Protein AF-A0A919ZJL4-F1 (afdb_monomer_lite)

Sequence (99 aa):
MDKALQKKIAEILTKAGMVKTFELPIEGFDQVLIAVKLLDPEEKTLIEERYLKHGDYVKNYEVCDLMGISNPKYQAIRYRAFRKIAYQIGLYKPEGERR

Foldseek 3Di:
DDPVLLVVLLVLLQVLQLCVVPVDDDVCSVLLVVLLVVDDPVLSLLSCVQHHPDNDHDDLVNSCVVSVHDSVVSVVSPVVSSQSSCVSSVNDDPPPPPD

Radius of gyration: 13.41 Å; chains: 1; bounding box: 27×39×27 Å

Secondary structure (DSSP, 8-state):
--HHHHHHHHHHHHHHHHHHHS----TTHHHHHHHHHTS-HHHHHHHIIIIISSSS---HHHHHHHHT--HHHHHHHHHHHHHHHHHHTTS---TT---

pLDDT: mean 77.98, std 14.47, range [39.78, 93.75]

Structure (mmCIF, N/CA/C/O backbone):
data_AF-A0A919ZJL4-F1
#
_entry.id   AF-A0A919ZJL4-F1
#
loop_
_atom_site.group_PDB
_atom_site.id
_atom_site.type_symbol
_atom_site.label_atom_id
_atom_site.label_alt_id
_atom_site.label_comp_id
_atom_site.label_asym_id
_atom_site.label_entity_id
_atom_site.label_seq_id
_atom_site.pdbx_PDB_ins_code
_atom_site.Cartn_x
_atom_site.Cartn_y
_atom_site.Cartn_z
_atom_site.occupancy
_atom_site.B_iso_or_equiv
_atom_site.auth_seq_id
_atom_site.auth_comp_id
_atom_site.auth_asym_id
_atom_site.auth_atom_id
_atom_site.pdbx_PDB_model_num
ATOM 1 N N . MET A 1 1 ? 4.356 11.938 7.344 1.00 65.38 1 MET A N 1
ATOM 2 C CA . MET A 1 1 ? 3.475 10.955 8.015 1.00 65.38 1 MET A CA 1
ATOM 3 C C . MET A 1 1 ? 4.349 10.157 8.955 1.00 65.38 1 MET A C 1
ATOM 5 O O . MET A 1 1 ? 5.404 9.716 8.508 1.00 65.38 1 MET A O 1
ATOM 9 N N . ASP A 1 2 ? 3.942 10.016 10.215 1.00 78.56 2 ASP A N 1
ATOM 10 C CA . ASP A 1 2 ? 4.730 9.336 11.249 1.00 78.56 2 ASP A CA 1
ATOM 11 C C . ASP A 1 2 ? 5.011 7.864 10.882 1.00 78.56 2 ASP A C 1
ATOM 13 O O . ASP A 1 2 ? 4.143 7.184 10.326 1.00 78.56 2 ASP A O 1
ATOM 17 N N . LYS A 1 3 ? 6.218 7.366 11.190 1.00 78.44 3 LYS A N 1
ATOM 18 C CA . LYS A 1 3 ? 6.619 5.963 10.986 1.00 78.44 3 LYS A CA 1
ATOM 19 C C . LYS A 1 3 ? 5.683 4.984 11.704 1.00 78.44 3 LYS A C 1
ATOM 21 O O . LYS A 1 3 ? 5.394 3.926 11.146 1.00 78.44 3 LYS A O 1
ATOM 26 N N . ALA A 1 4 ? 5.176 5.332 12.887 1.00 78.88 4 ALA A N 1
ATOM 27 C CA . ALA A 1 4 ? 4.236 4.504 13.641 1.00 78.88 4 ALA A CA 1
ATOM 28 C C . ALA A 1 4 ? 2.917 4.300 12.877 1.00 78.88 4 ALA A C 1
ATOM 30 O O . ALA A 1 4 ? 2.409 3.182 12.793 1.00 78.88 4 ALA A O 1
ATOM 31 N N . LEU A 1 5 ? 2.406 5.357 12.235 1.00 77.31 5 LEU A N 1
ATOM 32 C CA . LEU A 1 5 ? 1.187 5.281 11.431 1.00 77.31 5 LEU A CA 1
ATOM 33 C C . LEU A 1 5 ? 1.397 4.446 10.161 1.00 77.31 5 LEU A C 1
ATOM 35 O O . LEU A 1 5 ? 0.550 3.626 9.815 1.00 77.31 5 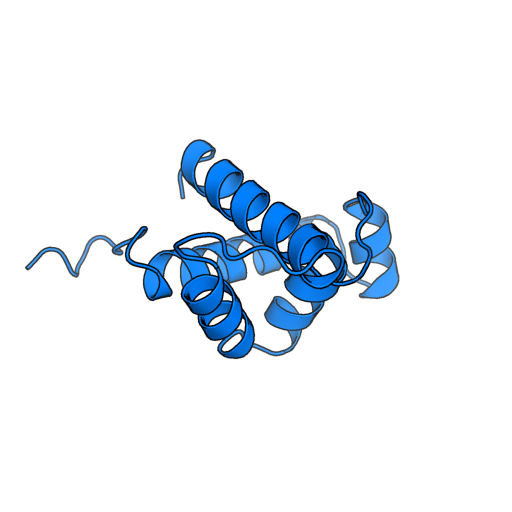LEU A O 1
ATOM 39 N N . GLN A 1 6 ? 2.553 4.592 9.501 1.00 79.75 6 GLN A N 1
ATOM 40 C CA . GLN A 1 6 ? 2.899 3.751 8.348 1.00 79.75 6 GLN A CA 1
ATOM 41 C C . GLN A 1 6 ? 2.956 2.269 8.717 1.00 79.75 6 GLN A C 1
ATOM 43 O O . GLN A 1 6 ? 2.487 1.429 7.952 1.00 79.75 6 GLN A O 1
ATOM 48 N N . LYS A 1 7 ? 3.537 1.951 9.881 1.00 82.50 7 LYS A N 1
ATOM 49 C CA . LYS A 1 7 ? 3.620 0.580 10.386 1.00 82.50 7 LYS A CA 1
ATOM 50 C C . LYS A 1 7 ? 2.225 0.014 10.648 1.00 82.50 7 LYS A C 1
ATOM 52 O O . LYS A 1 7 ? 1.926 -1.067 10.157 1.00 82.50 7 LYS A O 1
ATOM 57 N N . LYS A 1 8 ? 1.351 0.780 11.310 1.00 81.12 8 LYS A N 1
ATOM 58 C CA . LYS A 1 8 ? -0.036 0.377 11.583 1.00 81.12 8 LYS A CA 1
ATOM 59 C C . LYS A 1 8 ? -0.822 0.083 10.298 1.00 81.12 8 LYS A C 1
ATOM 61 O O . LYS A 1 8 ? -1.484 -0.942 10.214 1.00 81.12 8 LYS A O 1
ATOM 66 N N . ILE A 1 9 ? -0.712 0.935 9.277 1.00 80.81 9 ILE A N 1
ATOM 67 C CA . ILE A 1 9 ? -1.383 0.717 7.981 1.00 80.81 9 ILE A CA 1
ATOM 68 C C . ILE A 1 9 ? -0.825 -0.521 7.274 1.00 80.81 9 ILE A C 1
ATOM 70 O O . ILE A 1 9 ? -1.596 -1.331 6.769 1.00 80.81 9 ILE A O 1
ATOM 74 N N . ALA A 1 10 ? 0.499 -0.704 7.271 1.00 80.69 10 ALA A N 1
ATOM 75 C CA . ALA A 1 10 ? 1.123 -1.889 6.687 1.00 80.69 10 ALA A CA 1
ATOM 76 C C . ALA A 1 10 ? 0.685 -3.182 7.395 1.00 80.69 10 ALA A C 1
ATOM 78 O O . ALA A 1 10 ? 0.408 -4.174 6.727 1.00 80.69 10 ALA A O 1
ATOM 79 N N . GLU A 1 11 ? 0.582 -3.171 8.726 1.00 81.62 11 GLU A N 1
ATOM 80 C CA . GLU A 1 11 ? 0.078 -4.303 9.508 1.00 81.62 11 GLU A CA 1
ATOM 81 C C . GLU A 1 11 ? -1.382 -4.618 9.172 1.00 81.62 11 GLU A C 1
ATOM 83 O O . GLU A 1 11 ? -1.702 -5.782 8.949 1.00 81.62 11 GLU A O 1
ATOM 88 N N . ILE A 1 12 ? -2.252 -3.604 9.082 1.00 77.75 12 ILE A N 1
ATOM 89 C CA . ILE A 1 12 ? -3.661 -3.805 8.711 1.00 77.75 12 ILE A CA 1
ATOM 90 C C . ILE A 1 12 ? -3.769 -4.371 7.292 1.00 77.75 12 ILE A C 1
ATOM 92 O O . ILE A 1 12 ? -4.500 -5.331 7.084 1.00 77.75 12 ILE A O 1
ATOM 96 N N . LEU A 1 13 ? -3.015 -3.831 6.330 1.00 76.19 13 LEU A N 1
ATOM 97 C CA . LEU A 1 13 ? -3.015 -4.317 4.947 1.00 76.19 13 LEU A CA 1
ATOM 98 C C . LEU A 1 13 ? -2.481 -5.748 4.829 1.00 76.19 13 LEU A C 1
ATOM 100 O O . LEU A 1 13 ? -3.062 -6.556 4.117 1.00 76.19 13 LEU A O 1
ATOM 104 N N . THR A 1 14 ? -1.405 -6.077 5.545 1.00 76.62 14 THR A N 1
ATOM 105 C CA . THR A 1 14 ? -0.831 -7.432 5.531 1.00 76.62 14 THR A CA 1
ATOM 106 C C . THR A 1 14 ? -1.799 -8.431 6.159 1.00 76.62 14 THR A C 1
ATOM 108 O O . THR A 1 14 ? -2.065 -9.481 5.582 1.00 76.62 14 THR A O 1
ATOM 111 N N . LYS A 1 15 ? -2.393 -8.078 7.309 1.00 72.31 15 LYS A N 1
ATOM 112 C CA . LYS A 1 15 ? -3.461 -8.876 7.922 1.00 72.31 15 LYS A CA 1
ATOM 113 C C . LYS A 1 15 ? -4.648 -9.015 6.977 1.00 72.31 15 LYS A C 1
ATOM 115 O O . LYS A 1 15 ? -5.191 -10.101 6.874 1.00 72.31 15 LYS A O 1
ATOM 120 N N . ALA A 1 16 ? -5.013 -7.965 6.243 1.00 67.81 16 ALA A N 1
ATOM 121 C CA . ALA A 1 16 ? -6.082 -8.029 5.257 1.00 67.81 16 ALA A CA 1
ATOM 122 C C . ALA A 1 16 ? -5.764 -8.998 4.102 1.00 67.81 16 ALA A C 1
ATOM 124 O O . ALA A 1 16 ? -6.641 -9.745 3.677 1.00 67.81 16 ALA A O 1
ATOM 125 N N . GLY A 1 17 ? -4.517 -9.037 3.624 1.00 62.72 17 GLY A N 1
ATOM 126 C CA . GLY A 1 17 ? -4.063 -10.040 2.657 1.00 62.72 17 GLY A CA 1
ATOM 127 C C . GLY A 1 17 ? -4.173 -11.469 3.194 1.00 62.72 17 GLY A C 1
ATOM 128 O O . GLY A 1 17 ? -4.707 -12.335 2.510 1.00 62.72 17 GLY A O 1
ATOM 129 N N . MET A 1 18 ? -3.751 -11.691 4.444 1.00 63.09 18 MET A N 1
ATOM 130 C CA . MET A 1 18 ? -3.832 -12.994 5.124 1.00 63.09 18 MET A CA 1
ATOM 131 C C . MET A 1 18 ? -5.269 -13.421 5.472 1.00 63.09 18 MET A C 1
ATOM 133 O O . MET A 1 18 ? -5.583 -14.601 5.515 1.00 63.09 18 MET A O 1
ATOM 137 N N . VAL A 1 19 ? -6.163 -12.470 5.727 1.00 56.09 19 VAL A N 1
ATOM 138 C CA . VAL A 1 19 ? -7.588 -12.726 5.983 1.00 56.09 19 VAL A CA 1
ATOM 139 C C . VAL A 1 19 ? -8.344 -13.025 4.693 1.00 56.09 19 VAL A C 1
ATOM 141 O O . VAL A 1 19 ? -9.280 -13.814 4.684 1.00 56.09 19 VAL A O 1
ATOM 144 N N . LYS A 1 20 ? -7.931 -12.444 3.564 1.00 53.72 20 LYS A N 1
ATOM 145 C CA . LYS A 1 20 ? -8.472 -12.840 2.258 1.00 53.72 20 LYS A CA 1
ATOM 146 C C . LYS A 1 20 ? -8.222 -14.321 1.956 1.00 53.72 20 LYS A C 1
ATOM 148 O O . LYS A 1 20 ? -9.004 -14.918 1.225 1.00 53.72 20 LYS A O 1
ATOM 153 N N . THR A 1 21 ? -7.153 -14.895 2.507 1.00 51.91 21 THR A N 1
ATOM 154 C CA . THR A 1 21 ? -6.857 -16.332 2.449 1.00 51.91 21 THR A CA 1
ATOM 155 C C . THR A 1 21 ? -7.502 -17.142 3.582 1.00 51.91 21 THR A C 1
ATOM 157 O O . THR A 1 21 ? -7.664 -18.347 3.424 1.00 51.91 21 THR A O 1
ATOM 160 N N . PHE A 1 22 ? -7.918 -16.508 4.683 1.00 45.81 22 PHE A N 1
ATOM 161 C CA . PHE A 1 22 ? -8.575 -17.134 5.837 1.00 45.81 22 PHE A CA 1
ATOM 162 C C . PHE A 1 22 ? -9.735 -16.245 6.322 1.00 45.81 22 PHE A C 1
ATOM 164 O O . PHE A 1 22 ? -9.490 -15.298 7.065 1.00 45.81 22 PHE A O 1
ATOM 171 N N . GLU A 1 23 ? -10.973 -16.524 5.893 1.00 49.53 23 GLU A N 1
ATOM 172 C CA . GLU A 1 23 ? -12.218 -15.760 6.141 1.00 49.53 23 GLU A CA 1
ATOM 173 C C . GLU A 1 23 ? -12.450 -15.346 7.620 1.00 49.53 23 GLU A C 1
ATOM 175 O O . GLU A 1 23 ? -13.245 -15.945 8.342 1.00 49.53 23 GLU A O 1
ATOM 180 N N . LEU A 1 24 ? -11.769 -14.303 8.102 1.00 44.69 24 LEU A N 1
ATOM 181 C CA . LEU A 1 24 ? -11.851 -13.818 9.484 1.00 44.69 24 LEU A CA 1
ATOM 182 C C . LEU A 1 24 ? -12.221 -12.327 9.521 1.00 44.69 24 LEU A C 1
ATOM 184 O O . LEU A 1 24 ? -11.466 -11.497 9.018 1.00 44.69 24 LEU A O 1
ATOM 188 N N . PRO A 1 25 ? -13.341 -11.929 10.146 1.00 49.91 25 PRO A N 1
ATOM 189 C CA . PRO A 1 25 ? -13.735 -10.526 10.199 1.00 49.91 25 PRO A CA 1
ATOM 190 C C . PRO A 1 25 ? -12.803 -9.742 11.137 1.00 49.91 25 PRO A C 1
ATOM 192 O O . PRO A 1 25 ? -12.814 -9.938 12.351 1.00 49.91 25 PRO A O 1
ATOM 195 N N . ILE A 1 26 ? -11.990 -8.838 10.579 1.00 57.00 26 ILE A N 1
ATOM 196 C CA . ILE A 1 26 ? -11.206 -7.861 11.3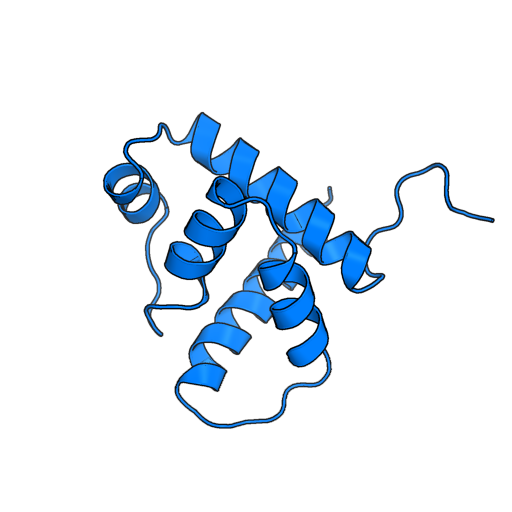50 1.00 57.00 26 ILE A CA 1
ATOM 197 C C . ILE A 1 26 ? -11.920 -6.508 11.289 1.00 57.00 26 ILE A C 1
ATOM 199 O O . ILE A 1 26 ? -12.200 -5.983 10.214 1.00 57.00 26 ILE A O 1
ATOM 203 N N . GLU A 1 27 ? -12.186 -5.905 12.443 1.00 58.34 27 GLU A N 1
ATOM 204 C CA . GLU A 1 27 ? -12.780 -4.570 12.532 1.00 58.34 27 GLU A CA 1
ATOM 205 C C . GLU A 1 27 ? -11.873 -3.525 11.837 1.00 58.34 27 GLU A C 1
ATOM 207 O O . GLU A 1 27 ? -10.674 -3.438 12.110 1.00 58.34 27 GLU A O 1
ATOM 212 N N . GLY A 1 28 ? -12.421 -2.771 10.876 1.00 58.44 28 GLY A N 1
ATOM 213 C CA . GLY A 1 28 ? -11.667 -1.834 10.021 1.00 58.44 28 GLY A CA 1
ATOM 214 C C . GLY A 1 28 ? -11.113 -2.425 8.711 1.00 58.44 28 GLY A C 1
ATOM 215 O O . GLY A 1 28 ? -10.578 -1.680 7.889 1.00 58.44 28 GLY A O 1
ATOM 216 N N . PHE A 1 29 ? -11.279 -3.731 8.470 1.00 67.06 29 PHE A N 1
ATOM 217 C CA . PHE A 1 29 ? -10.877 -4.418 7.233 1.00 67.06 29 PHE A CA 1
ATOM 218 C C . PHE A 1 29 ? -11.610 -3.896 5.993 1.00 67.06 29 PHE A C 1
ATOM 220 O O . PHE A 1 29 ? -10.971 -3.497 5.016 1.00 67.06 29 PHE A O 1
ATOM 227 N N . ASP A 1 30 ? -12.942 -3.830 6.050 1.00 71.75 30 ASP A N 1
ATOM 228 C CA . ASP A 1 30 ? -13.759 -3.407 4.908 1.00 71.75 30 ASP A CA 1
ATOM 229 C C . ASP A 1 30 ? -13.461 -1.963 4.505 1.00 71.75 30 ASP A C 1
ATOM 231 O O . ASP A 1 30 ? -13.364 -1.647 3.320 1.00 71.75 30 ASP A O 1
ATOM 235 N N . GLN A 1 31 ? -13.215 -1.092 5.486 1.00 74.88 31 GLN A N 1
ATOM 236 C CA . GLN A 1 31 ? -12.870 0.308 5.244 1.00 74.88 31 GLN A CA 1
ATOM 237 C C . GLN A 1 31 ? -11.515 0.448 4.544 1.00 74.88 31 GLN A C 1
ATOM 239 O O . GLN A 1 31 ? -11.379 1.253 3.624 1.00 74.88 31 GLN A O 1
ATOM 244 N N . VAL A 1 32 ? -10.521 -0.366 4.917 1.00 79.75 32 VAL A N 1
ATOM 245 C CA . VAL A 1 32 ? -9.214 -0.371 4.245 1.00 79.75 32 VAL A CA 1
ATOM 246 C C . VAL A 1 32 ? -9.322 -0.919 2.826 1.00 79.75 32 VAL A C 1
ATOM 248 O O . VAL A 1 32 ? -8.744 -0.334 1.914 1.00 79.75 32 VAL A O 1
ATOM 251 N N . LEU A 1 33 ? -10.086 -1.988 2.594 1.00 81.31 33 LEU A N 1
ATOM 252 C CA . LEU A 1 33 ? -10.283 -2.517 1.242 1.00 81.31 33 LEU A CA 1
ATOM 253 C C . LEU A 1 33 ? -11.042 -1.541 0.338 1.00 81.31 33 LEU A C 1
ATOM 255 O O . LEU A 1 33 ? -10.682 -1.387 -0.830 1.00 81.31 33 LEU A O 1
ATOM 259 N N . ILE A 1 34 ? -12.059 -0.857 0.867 1.00 83.69 34 ILE A N 1
ATOM 260 C CA . ILE A 1 34 ? -12.750 0.226 0.159 1.00 83.69 34 ILE A CA 1
ATOM 261 C C . ILE A 1 34 ? -11.758 1.347 -0.161 1.00 83.69 34 ILE A C 1
ATOM 263 O O . ILE A 1 34 ? -11.675 1.771 -1.310 1.00 83.69 34 ILE A O 1
ATOM 267 N N . ALA A 1 35 ? -10.937 1.764 0.804 1.00 86.31 35 ALA A N 1
ATOM 268 C CA . ALA A 1 35 ? -9.934 2.800 0.586 1.00 86.31 35 ALA A CA 1
ATOM 269 C C . ALA A 1 35 ? -8.900 2.410 -0.486 1.00 86.31 35 ALA A C 1
ATOM 271 O O . ALA A 1 35 ? -8.532 3.245 -1.307 1.00 86.31 35 ALA A O 1
ATOM 272 N N . VAL A 1 36 ? -8.471 1.143 -0.531 1.00 86.81 36 VAL A N 1
ATOM 273 C CA . VAL A 1 36 ? -7.568 0.625 -1.576 1.00 86.81 36 VAL A CA 1
ATOM 274 C C . VAL A 1 36 ? -8.227 0.650 -2.955 1.00 86.81 36 VAL A C 1
ATOM 276 O O . VAL A 1 36 ? -7.568 0.981 -3.939 1.00 86.81 36 VAL A O 1
ATOM 279 N N . LYS A 1 37 ? -9.531 0.356 -3.053 1.00 87.38 37 LYS A N 1
ATOM 280 C CA . LYS A 1 37 ? -10.272 0.449 -4.323 1.00 87.38 37 LYS A CA 1
ATOM 281 C C . LYS A 1 37 ? -10.358 1.879 -4.866 1.00 87.38 37 LYS A C 1
ATOM 283 O O . LYS A 1 37 ? -10.520 2.030 -6.072 1.00 87.38 37 LYS A O 1
ATOM 288 N N . LEU A 1 38 ? -10.248 2.888 -4.000 1.00 88.19 38 LEU A N 1
ATOM 289 C CA . LEU A 1 38 ? -10.285 4.313 -4.351 1.00 88.19 38 LEU A CA 1
ATOM 290 C C . LEU A 1 38 ? -8.903 4.900 -4.692 1.00 88.19 38 LEU A C 1
ATOM 292 O O . LEU A 1 38 ? -8.800 6.093 -4.971 1.00 88.19 38 LEU A O 1
ATOM 296 N N . LEU A 1 39 ? -7.835 4.098 -4.637 1.00 91.00 39 LEU A N 1
ATOM 297 C CA . LEU A 1 39 ? -6.494 4.531 -5.024 1.00 91.00 39 LEU A CA 1
ATOM 298 C C . LEU A 1 39 ? -6.349 4.659 -6.542 1.00 91.00 39 LEU A C 1
ATOM 300 O O . LEU A 1 39 ? -7.034 3.980 -7.309 1.00 91.00 39 LEU A O 1
ATOM 304 N N . ASP A 1 40 ? -5.381 5.474 -6.965 1.00 91.94 40 ASP A N 1
ATOM 305 C CA . ASP A 1 40 ? -5.017 5.558 -8.379 1.00 91.94 40 ASP A CA 1
ATOM 306 C C . ASP A 1 40 ? -4.452 4.205 -8.856 1.00 91.94 40 ASP A C 1
ATOM 308 O O . ASP A 1 40 ? -3.874 3.470 -8.049 1.00 91.94 40 ASP A O 1
ATOM 312 N N . PRO A 1 41 ? -4.537 3.859 -10.155 1.00 92.38 41 PRO A N 1
ATOM 313 C CA . PRO A 1 41 ? -4.121 2.540 -10.644 1.00 92.38 41 PRO A CA 1
ATOM 314 C C . PRO A 1 41 ? -2.688 2.138 -10.255 1.00 92.38 41 PRO A C 1
ATOM 316 O O . PRO A 1 41 ? -2.448 0.991 -9.872 1.00 92.38 41 PRO A O 1
ATOM 319 N N . GLU A 1 42 ? -1.741 3.084 -10.294 1.00 91.75 42 GLU A N 1
ATOM 320 C CA . GLU A 1 42 ? -0.335 2.854 -9.918 1.00 91.75 42 GLU A CA 1
ATOM 321 C C . GLU A 1 42 ? -0.187 2.557 -8.413 1.00 91.75 42 GLU A C 1
ATOM 323 O O . GLU A 1 42 ? 0.539 1.650 -8.010 1.00 91.75 42 GLU A O 1
ATOM 328 N N . GLU A 1 43 ? -0.916 3.290 -7.571 1.00 91.81 43 GLU A N 1
ATOM 329 C CA . GLU A 1 43 ? -0.928 3.116 -6.117 1.00 91.81 43 GLU A CA 1
ATOM 330 C C . GLU A 1 43 ? -1.609 1.808 -5.718 1.00 91.81 43 GLU A C 1
ATOM 332 O O . GLU A 1 43 ? -1.080 1.055 -4.901 1.00 91.81 43 GLU A O 1
ATOM 337 N N . LYS A 1 44 ? -2.763 1.525 -6.324 1.00 92.00 44 LYS A N 1
ATOM 338 C CA . LYS A 1 44 ? -3.534 0.307 -6.102 1.00 92.00 44 LYS A CA 1
ATOM 339 C C . LYS A 1 44 ? -2.711 -0.931 -6.437 1.00 92.00 44 LYS A C 1
ATOM 341 O O . LYS A 1 44 ? -2.614 -1.819 -5.598 1.00 92.00 44 LYS A O 1
ATOM 346 N N . THR A 1 45 ? -2.072 -0.954 -7.608 1.00 90.94 45 THR A N 1
ATOM 347 C CA . THR A 1 45 ? -1.223 -2.077 -8.040 1.00 90.94 45 THR A CA 1
ATOM 348 C C . THR A 1 45 ? -0.108 -2.334 -7.031 1.00 90.94 45 THR A C 1
ATOM 350 O O . THR A 1 45 ? 0.080 -3.468 -6.598 1.00 90.94 45 THR A O 1
ATOM 353 N N . LEU A 1 46 ? 0.576 -1.277 -6.573 1.00 92.88 46 LEU A N 1
ATOM 354 C CA . LEU A 1 46 ? 1.620 -1.408 -5.557 1.00 92.88 46 LEU A CA 1
ATOM 355 C C . LEU A 1 46 ? 1.072 -2.010 -4.259 1.00 92.88 46 LEU A C 1
ATOM 357 O O . LEU A 1 46 ? 1.694 -2.907 -3.693 1.00 92.88 46 LEU A O 1
ATOM 361 N N . ILE A 1 47 ? -0.068 -1.517 -3.766 1.00 90.62 47 ILE A N 1
ATOM 362 C CA . ILE A 1 47 ? -0.658 -2.008 -2.516 1.00 90.62 47 ILE A CA 1
ATOM 363 C C . ILE A 1 47 ? -1.130 -3.459 -2.649 1.00 90.62 47 ILE A C 1
ATOM 365 O O . ILE A 1 47 ? -0.909 -4.262 -1.741 1.00 90.62 47 ILE A O 1
ATOM 369 N N . GLU A 1 48 ? -1.747 -3.805 -3.774 1.00 88.00 48 GLU A N 1
ATOM 370 C CA . GLU A 1 48 ? -2.235 -5.154 -4.031 1.00 88.00 48 GLU A CA 1
ATOM 371 C C . GLU A 1 48 ? -1.088 -6.162 -4.105 1.00 88.00 48 GLU A C 1
ATOM 373 O O . GLU A 1 48 ? -1.108 -7.143 -3.361 1.00 88.00 48 GLU A O 1
ATOM 378 N N . GLU A 1 49 ? -0.059 -5.894 -4.913 1.00 87.88 49 GLU A N 1
ATOM 379 C CA . GLU A 1 49 ? 1.110 -6.774 -5.031 1.00 87.88 49 GLU A CA 1
ATOM 380 C C . GLU A 1 49 ? 1.880 -6.879 -3.713 1.00 87.88 49 GLU A C 1
ATOM 382 O O . GLU A 1 49 ? 2.279 -7.964 -3.299 1.00 87.88 49 GLU A O 1
ATOM 387 N N . ARG A 1 50 ? 2.073 -5.762 -3.002 1.00 85.81 50 ARG A N 1
ATOM 388 C CA . ARG A 1 50 ? 2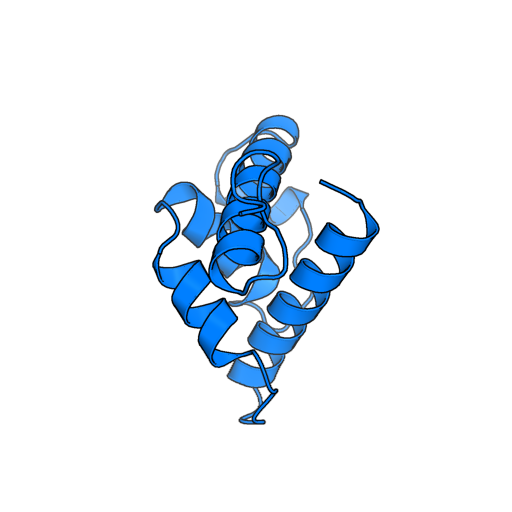.917 -5.755 -1.803 1.00 85.81 50 ARG A CA 1
ATOM 389 C C . ARG A 1 50 ? 2.247 -6.366 -0.572 1.00 85.81 50 ARG A C 1
ATOM 391 O O . ARG A 1 50 ? 2.977 -6.882 0.279 1.00 85.81 50 ARG A O 1
ATOM 398 N N . TYR A 1 51 ? 0.925 -6.230 -0.431 1.00 83.88 51 TYR A N 1
ATOM 399 C CA . TYR A 1 51 ? 0.225 -6.533 0.826 1.00 83.88 51 TYR A CA 1
ATOM 400 C C . TYR A 1 51 ? -0.999 -7.444 0.700 1.00 83.88 51 TYR A C 1
ATOM 402 O O . TYR A 1 51 ? -1.374 -8.031 1.710 1.00 83.88 51 TYR A O 1
ATOM 410 N N . LEU A 1 52 ? -1.648 -7.550 -0.468 1.00 79.00 52 LEU A N 1
ATOM 411 C CA . LEU A 1 52 ? -2.953 -8.226 -0.578 1.00 79.00 52 LEU A CA 1
ATOM 412 C C . LEU A 1 52 ? -2.947 -9.514 -1.406 1.00 79.00 52 LEU A C 1
ATOM 414 O O . LEU A 1 52 ? -3.810 -10.355 -1.173 1.00 79.00 52 LEU A O 1
ATOM 418 N N . LYS A 1 53 ? -2.049 -9.666 -2.387 1.00 74.44 53 LYS A N 1
ATOM 419 C CA . LYS A 1 53 ? -2.090 -10.796 -3.332 1.00 74.44 53 LYS A CA 1
ATOM 420 C C . LYS A 1 53 ? -1.437 -12.071 -2.821 1.00 74.44 53 LYS A C 1
ATOM 422 O O . LYS A 1 53 ? -1.993 -13.142 -3.023 1.00 74.44 53 LYS A O 1
ATOM 427 N N . HIS A 1 54 ? -0.255 -11.970 -2.219 1.00 65.56 54 HIS A N 1
ATOM 428 C CA . HIS A 1 54 ? 0.611 -13.149 -2.119 1.00 65.56 54 HIS A CA 1
ATOM 429 C C . HIS A 1 54 ? 0.445 -13.968 -0.844 1.00 65.56 54 HIS A C 1
ATOM 431 O O . HIS A 1 54 ? 1.005 -15.052 -0.789 1.00 65.56 54 HIS A O 1
ATOM 437 N N . GLY A 1 55 ? -0.304 -13.517 0.171 1.00 57.12 55 GLY A N 1
ATOM 438 C CA . GLY A 1 55 ? -0.401 -14.197 1.482 1.00 57.12 55 GLY A CA 1
ATOM 439 C C . GLY A 1 55 ? 0.923 -14.239 2.274 1.00 57.12 55 GLY A C 1
ATOM 440 O O . GLY A 1 55 ? 0.913 -14.165 3.500 1.00 57.12 55 GLY A O 1
ATOM 441 N N . ASP A 1 56 ? 2.044 -14.247 1.555 1.00 62.47 56 ASP A N 1
ATOM 442 C CA . ASP A 1 56 ? 3.430 -14.254 1.976 1.00 62.47 56 ASP A CA 1
ATOM 443 C C . ASP A 1 56 ? 4.072 -12.864 1.886 1.00 62.47 56 ASP A C 1
ATOM 445 O O . ASP A 1 56 ? 3.603 -11.927 1.228 1.00 62.47 56 ASP A O 1
ATOM 449 N N . TYR A 1 57 ? 5.204 -12.730 2.572 1.00 66.25 57 TYR A N 1
ATOM 450 C CA . TYR A 1 57 ? 5.988 -11.505 2.605 1.00 66.25 57 TYR A CA 1
ATOM 451 C C . TYR A 1 57 ? 6.724 -11.270 1.274 1.00 66.25 57 TYR A C 1
ATOM 453 O O . TYR A 1 57 ? 7.824 -11.774 1.069 1.00 66.25 57 TYR A O 1
ATOM 461 N N . VAL A 1 58 ? 6.160 -10.431 0.403 1.00 79.75 58 VAL A N 1
ATOM 462 C CA . VAL A 1 58 ? 6.854 -9.919 -0.799 1.00 79.75 58 VAL A CA 1
ATOM 463 C C . VAL A 1 58 ? 7.897 -8.875 -0.396 1.00 79.75 58 VAL A C 1
ATOM 465 O O . VAL A 1 58 ? 7.633 -8.039 0.462 1.00 79.75 58 VAL A O 1
ATOM 468 N N . LYS A 1 59 ? 9.095 -8.850 -0.975 1.00 84.94 59 LYS A N 1
ATOM 469 C CA . LYS A 1 59 ? 10.107 -7.823 -0.673 1.00 84.94 59 LYS A CA 1
ATOM 470 C C . LYS A 1 59 ? 9.926 -6.584 -1.548 1.00 84.94 59 LYS A C 1
ATOM 472 O O . LYS A 1 59 ? 9.356 -6.619 -2.630 1.00 84.94 59 LYS A O 1
ATOM 477 N N . ASN A 1 60 ? 10.447 -5.446 -1.082 1.00 86.31 60 ASN A N 1
ATOM 478 C CA . ASN A 1 60 ? 10.305 -4.178 -1.810 1.00 86.31 60 ASN A CA 1
ATOM 479 C C . ASN A 1 60 ? 10.932 -4.225 -3.213 1.00 86.31 60 ASN A C 1
ATOM 481 O O . ASN A 1 60 ? 10.374 -3.622 -4.122 1.00 86.31 60 ASN A O 1
ATOM 485 N N . TYR A 1 61 ? 12.070 -4.912 -3.382 1.00 86.25 61 TYR A N 1
ATOM 486 C CA . TYR A 1 61 ? 12.733 -5.006 -4.686 1.00 86.25 61 TYR A CA 1
ATOM 487 C C . TYR A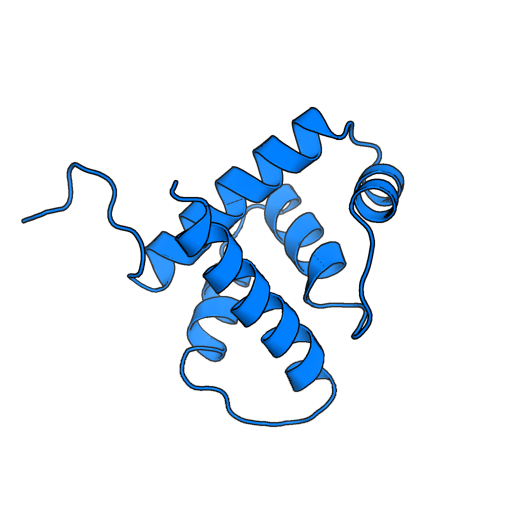 1 61 ? 11.905 -5.827 -5.681 1.00 86.25 61 TYR A C 1
ATOM 489 O O . TYR A 1 61 ? 11.792 -5.419 -6.823 1.00 86.25 61 TYR A O 1
ATOM 497 N N . GLU A 1 62 ? 11.223 -6.884 -5.233 1.00 88.31 62 GLU A N 1
ATOM 498 C CA . GLU A 1 62 ? 10.370 -7.710 -6.100 1.00 88.31 62 GLU A CA 1
ATOM 499 C C . GLU A 1 62 ? 9.209 -6.889 -6.667 1.00 88.31 62 GLU A C 1
ATOM 501 O O . GLU A 1 62 ? 8.907 -6.964 -7.851 1.00 88.31 62 GLU A O 1
ATOM 506 N N . VAL A 1 63 ? 8.607 -6.021 -5.846 1.00 89.69 63 VAL A N 1
ATOM 507 C CA . VAL A 1 63 ? 7.568 -5.090 -6.316 1.00 89.69 63 VAL A CA 1
ATOM 508 C C . VAL A 1 63 ? 8.141 -4.024 -7.253 1.00 89.69 63 VAL A C 1
ATOM 510 O O . VAL A 1 63 ? 7.483 -3.637 -8.216 1.00 89.69 63 VAL A O 1
ATOM 513 N N . CYS A 1 64 ? 9.363 -3.546 -6.993 1.00 89.38 64 CYS A N 1
ATOM 514 C CA . CYS A 1 64 ? 10.046 -2.612 -7.890 1.00 89.38 64 CYS A CA 1
ATOM 515 C C . CYS A 1 64 ? 10.281 -3.239 -9.270 1.00 89.38 64 CYS A C 1
ATOM 517 O O . CYS A 1 64 ? 9.966 -2.604 -10.275 1.00 89.38 64 CYS A O 1
ATOM 519 N N . ASP A 1 65 ? 10.766 -4.481 -9.303 1.00 91.88 65 ASP A N 1
ATOM 520 C CA . ASP A 1 65 ? 11.050 -5.230 -10.527 1.00 91.88 65 ASP A CA 1
ATOM 521 C C . ASP A 1 65 ? 9.761 -5.528 -11.304 1.00 91.88 65 ASP A C 1
ATOM 523 O O . ASP A 1 65 ? 9.690 -5.254 -12.501 1.00 91.88 65 ASP A O 1
ATOM 527 N N . LEU A 1 66 ? 8.702 -5.985 -10.620 1.00 90.44 66 LEU A N 1
ATOM 528 C CA . LEU A 1 66 ? 7.383 -6.241 -11.217 1.00 90.44 66 LEU A CA 1
ATOM 529 C C . LEU A 1 66 ? 6.775 -4.996 -11.874 1.00 90.44 66 LEU A C 1
ATOM 531 O O . LEU A 1 66 ? 6.151 -5.087 -12.928 1.00 90.44 66 LEU A O 1
ATOM 535 N N . MET A 1 67 ? 6.939 -3.831 -11.246 1.00 91.62 67 MET A N 1
ATOM 536 C CA . MET A 1 67 ? 6.401 -2.567 -11.751 1.00 91.62 67 MET A CA 1
ATOM 537 C C . MET A 1 67 ? 7.370 -1.827 -12.687 1.00 91.62 67 MET A C 1
ATOM 539 O O . MET A 1 67 ? 6.997 -0.791 -13.238 1.00 91.62 67 MET A O 1
ATOM 543 N N . GLY A 1 68 ? 8.610 -2.302 -12.847 1.00 93.38 68 GLY A N 1
ATOM 544 C CA . GLY A 1 68 ? 9.651 -1.606 -13.605 1.00 93.38 68 GLY A CA 1
ATOM 545 C C . GLY A 1 68 ? 9.984 -0.215 -13.048 1.00 93.38 68 GLY A C 1
ATOM 546 O O . GLY A 1 68 ? 10.216 0.724 -13.811 1.00 93.38 68 GLY A O 1
ATOM 547 N N . ILE A 1 69 ? 9.961 -0.042 -11.721 1.00 93.25 69 ILE A N 1
ATOM 548 C CA . ILE A 1 69 ? 10.191 1.250 -11.054 1.00 93.25 69 ILE A CA 1
ATOM 549 C C . ILE A 1 69 ? 11.413 1.219 -10.139 1.00 93.25 69 ILE A C 1
ATOM 551 O O . ILE A 1 69 ? 11.778 0.197 -9.572 1.00 93.25 69 ILE A O 1
ATOM 555 N N . SER A 1 70 ? 12.022 2.384 -9.922 1.00 93.75 70 SER A N 1
ATOM 556 C CA . SER A 1 70 ? 13.103 2.529 -8.950 1.00 93.75 70 SER A CA 1
ATOM 557 C C . SER A 1 70 ? 12.578 2.522 -7.508 1.00 93.75 70 SER A C 1
ATOM 559 O O . SER A 1 70 ? 11.454 2.951 -7.235 1.00 93.75 70 SER A O 1
ATOM 561 N N . ASN A 1 71 ? 13.421 2.121 -6.550 1.00 90.25 71 ASN A N 1
ATOM 562 C CA . ASN A 1 71 ? 13.064 2.147 -5.126 1.00 90.25 71 ASN A CA 1
ATOM 563 C C . ASN A 1 71 ? 12.609 3.545 -4.634 1.00 90.25 71 ASN A C 1
ATOM 565 O O . ASN A 1 71 ? 11.605 3.616 -3.927 1.00 90.25 71 ASN A O 1
ATOM 569 N N . PRO A 1 72 ? 13.232 4.679 -5.025 1.00 93.44 72 PRO A N 1
ATOM 570 C CA . PRO A 1 72 ? 12.706 6.003 -4.677 1.00 93.44 72 PRO A CA 1
ATOM 571 C C . PRO A 1 72 ? 11.277 6.243 -5.185 1.00 93.44 72 PRO A C 1
ATOM 573 O O . PRO A 1 72 ? 10.435 6.749 -4.439 1.00 93.44 72 PRO A O 1
ATOM 576 N N . LYS A 1 73 ? 10.977 5.831 -6.425 1.00 92.62 73 LYS A N 1
ATOM 577 C CA . LYS A 1 73 ? 9.630 5.944 -6.999 1.00 92.62 73 LYS A CA 1
ATOM 578 C C . LYS A 1 73 ? 8.637 5.045 -6.255 1.00 92.62 73 LYS A C 1
ATOM 580 O O . LYS A 1 73 ? 7.553 5.508 -5.903 1.00 92.62 73 LYS A O 1
ATOM 585 N N . TYR A 1 74 ? 9.032 3.816 -5.921 1.00 93.31 74 TYR A N 1
ATOM 586 C CA . TYR A 1 74 ? 8.259 2.914 -5.063 1.00 93.31 74 TYR A CA 1
ATOM 587 C C . TYR A 1 74 ? 7.916 3.561 -3.714 1.00 93.31 74 TYR A C 1
ATOM 589 O O . TYR A 1 74 ? 6.747 3.588 -3.325 1.00 93.31 74 TYR A O 1
ATOM 597 N N . GLN A 1 75 ? 8.897 4.149 -3.016 1.00 90.81 75 GLN A N 1
ATOM 598 C CA . GLN A 1 75 ? 8.652 4.812 -1.729 1.00 90.81 75 GLN A CA 1
ATOM 599 C C . GLN A 1 75 ? 7.674 5.985 -1.867 1.00 90.81 75 GLN A C 1
ATOM 601 O O . GLN A 1 75 ? 6.804 6.159 -1.012 1.00 90.81 75 GLN A O 1
ATOM 606 N N . ALA A 1 76 ? 7.769 6.762 -2.949 1.00 91.62 76 ALA A N 1
ATOM 607 C CA . ALA A 1 76 ? 6.868 7.881 -3.209 1.00 91.62 76 ALA A CA 1
ATOM 608 C C . ALA A 1 76 ? 5.421 7.425 -3.476 1.00 91.62 76 ALA A C 1
ATOM 610 O O . ALA A 1 76 ? 4.483 7.994 -2.914 1.00 91.62 76 ALA A O 1
ATOM 611 N N . ILE A 1 77 ? 5.220 6.388 -4.297 1.00 92.56 77 ILE A N 1
ATOM 612 C CA . ILE A 1 77 ? 3.891 5.806 -4.553 1.00 92.56 77 ILE A CA 1
ATOM 613 C C . ILE A 1 77 ? 3.317 5.226 -3.256 1.00 92.56 77 ILE A C 1
ATOM 615 O O . ILE A 1 77 ? 2.205 5.574 -2.863 1.00 92.56 77 ILE A O 1
ATOM 619 N N . ARG A 1 78 ? 4.103 4.421 -2.533 1.00 92.69 78 ARG A N 1
ATOM 620 C CA . ARG A 1 78 ? 3.707 3.811 -1.256 1.00 92.69 78 ARG A CA 1
ATOM 621 C C . ARG A 1 78 ? 3.284 4.858 -0.229 1.00 92.69 78 ARG A C 1
ATOM 623 O O . ARG A 1 78 ? 2.269 4.695 0.444 1.00 92.69 78 ARG A O 1
ATOM 630 N N . TYR A 1 79 ? 4.046 5.943 -0.108 1.00 90.81 79 TYR A N 1
ATOM 631 C CA . TYR A 1 79 ? 3.738 7.025 0.822 1.00 90.81 79 TYR A CA 1
ATOM 632 C C . TYR A 1 79 ? 2.415 7.726 0.484 1.00 90.81 79 TYR A C 1
ATOM 634 O O . TYR A 1 79 ? 1.611 7.977 1.387 1.00 90.81 79 TYR A O 1
ATOM 642 N N . ARG A 1 80 ? 2.172 8.019 -0.802 1.00 91.38 80 ARG A N 1
ATOM 643 C CA . ARG A 1 80 ? 0.916 8.628 -1.270 1.00 91.38 80 ARG A CA 1
ATOM 644 C C . ARG A 1 80 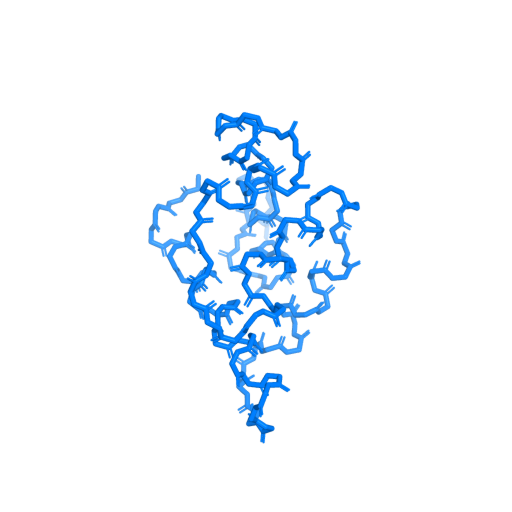? -0.278 7.710 -1.013 1.00 91.38 80 ARG A C 1
ATOM 646 O O . ARG A 1 80 ? -1.234 8.143 -0.367 1.00 91.38 80 ARG A O 1
ATOM 653 N N . ALA A 1 81 ? -0.162 6.438 -1.392 1.00 91.31 81 ALA A N 1
ATOM 654 C CA . ALA A 1 81 ? -1.184 5.422 -1.163 1.00 91.31 81 ALA A CA 1
ATOM 655 C C . ALA A 1 81 ? -1.554 5.314 0.325 1.00 91.31 81 ALA A C 1
ATOM 657 O O . ALA A 1 81 ? -2.724 5.380 0.693 1.00 91.31 81 ALA A O 1
ATOM 658 N N . PHE A 1 82 ? -0.554 5.236 1.208 1.00 89.94 82 PHE A N 1
ATOM 659 C CA . PHE A 1 82 ? -0.798 5.139 2.646 1.00 89.94 82 PHE A CA 1
ATOM 660 C C . PHE A 1 82 ? -1.478 6.379 3.217 1.00 89.94 82 PHE A C 1
ATOM 662 O O . PHE A 1 82 ? -2.351 6.240 4.067 1.00 89.94 82 PHE A O 1
ATOM 669 N N . ARG A 1 83 ? -1.124 7.586 2.760 1.00 88.25 83 ARG A N 1
ATOM 670 C CA . ARG A 1 83 ? -1.821 8.804 3.197 1.00 88.25 83 ARG A CA 1
ATOM 671 C C . ARG A 1 83 ? -3.291 8.800 2.794 1.00 88.25 83 ARG A C 1
ATOM 673 O O . ARG A 1 83 ? -4.126 9.148 3.624 1.00 88.25 83 ARG A O 1
ATOM 680 N N . LYS A 1 84 ? -3.601 8.403 1.557 1.00 88.81 84 LYS A N 1
ATOM 681 C CA . LYS A 1 84 ? -4.984 8.311 1.070 1.00 88.81 84 LYS A CA 1
ATOM 682 C C . LYS A 1 84 ? -5.778 7.276 1.864 1.00 88.81 84 LYS A C 1
ATOM 684 O O . LYS A 1 84 ? -6.867 7.588 2.331 1.00 88.81 84 LYS A O 1
ATOM 689 N N . ILE A 1 85 ? -5.202 6.096 2.108 1.00 87.19 85 ILE A N 1
ATOM 690 C CA . ILE A 1 85 ? -5.832 5.067 2.948 1.00 87.19 85 ILE A CA 1
ATOM 691 C C . ILE A 1 85 ? -6.081 5.609 4.357 1.00 87.19 85 ILE A C 1
ATOM 693 O O . ILE A 1 85 ? -7.205 5.542 4.837 1.00 87.19 85 ILE A O 1
ATOM 697 N N . ALA A 1 86 ? -5.061 6.188 4.998 1.00 84.62 86 ALA A N 1
ATOM 698 C CA . ALA A 1 86 ? -5.158 6.734 6.351 1.00 84.62 86 ALA A CA 1
ATOM 699 C C . ALA A 1 86 ? -6.251 7.802 6.482 1.00 84.62 86 ALA A C 1
ATOM 701 O O . ALA A 1 86 ? -6.933 7.859 7.502 1.00 84.62 86 ALA A O 1
ATOM 702 N N . TYR A 1 87 ? -6.392 8.640 5.455 1.00 84.88 87 TYR A N 1
ATOM 703 C CA . TYR A 1 87 ? -7.427 9.660 5.373 1.00 84.88 87 TYR A CA 1
ATOM 704 C C . TYR A 1 87 ? -8.825 9.045 5.296 1.00 84.88 87 TYR A C 1
ATOM 706 O O . TYR A 1 87 ? -9.684 9.369 6.109 1.00 84.88 87 TYR A O 1
ATOM 714 N N . GLN A 1 88 ? -9.020 8.092 4.382 1.00 83.31 88 GLN A N 1
ATOM 715 C CA . GLN A 1 88 ? -10.304 7.417 4.177 1.00 83.31 88 GLN A CA 1
ATOM 716 C C . GLN A 1 88 ? -10.787 6.660 5.423 1.00 83.31 88 GLN A C 1
ATOM 718 O O . GLN A 1 88 ? -11.980 6.626 5.698 1.00 83.31 88 GLN A O 1
ATOM 723 N N . ILE A 1 89 ? -9.867 6.097 6.211 1.00 81.06 89 ILE A N 1
ATOM 724 C CA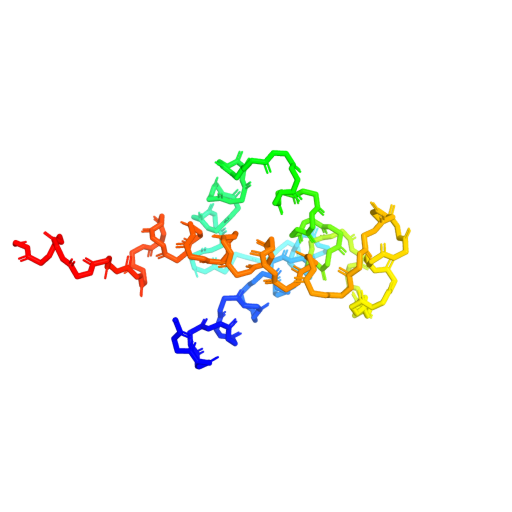 . ILE A 1 89 ? -10.199 5.376 7.454 1.00 81.06 89 ILE A CA 1
ATOM 725 C C . ILE A 1 89 ? -10.164 6.270 8.707 1.00 81.06 89 ILE A C 1
ATOM 727 O O . ILE A 1 89 ? -10.193 5.769 9.829 1.00 81.06 89 ILE A O 1
ATOM 731 N N . GLY A 1 90 ? -10.039 7.592 8.545 1.00 79.50 90 GLY A N 1
ATOM 732 C CA . GLY A 1 90 ? -10.080 8.558 9.648 1.00 79.50 90 GLY A CA 1
ATOM 733 C C . GLY A 1 90 ? -8.865 8.554 10.587 1.00 79.50 90 GLY A C 1
ATOM 734 O O . GLY A 1 90 ? -8.882 9.239 11.608 1.00 79.50 90 GLY A O 1
ATOM 735 N N . LEU A 1 91 ? -7.791 7.827 10.258 1.00 74.94 91 LEU A N 1
ATOM 736 C CA . LEU A 1 91 ? -6.549 7.783 11.046 1.00 74.94 91 LEU A CA 1
ATOM 737 C C . LEU A 1 91 ? -5.583 8.932 10.728 1.00 74.94 91 LEU A C 1
ATOM 739 O O . LEU A 1 91 ? -4.603 9.139 11.446 1.00 74.94 91 LEU A O 1
ATOM 743 N N . TYR A 1 92 ? -5.830 9.672 9.651 1.00 72.06 92 TYR A N 1
ATOM 744 C CA . TYR A 1 92 ? -5.051 10.842 9.274 1.00 72.06 92 TYR A CA 1
ATOM 745 C C . TYR A 1 92 ? -5.974 11.972 8.839 1.00 72.06 92 TYR A C 1
ATOM 747 O O . TYR A 1 92 ? -6.736 11.819 7.894 1.00 72.06 92 TYR A O 1
ATOM 755 N N . LYS A 1 93 ? -5.856 13.132 9.484 1.00 66.44 93 LYS A N 1
ATOM 756 C CA . LYS A 1 93 ? -6.430 14.385 8.989 1.00 66.44 93 LYS A CA 1
ATOM 757 C C . LYS A 1 93 ? -5.277 15.314 8.609 1.00 66.44 93 LYS A C 1
ATOM 759 O O . LYS A 1 93 ? -4.408 15.540 9.459 1.00 66.44 93 LYS A O 1
ATOM 764 N N . PRO A 1 94 ? -5.202 15.817 7.366 1.00 60.44 94 PRO A N 1
ATOM 765 C CA . PRO A 1 94 ? -4.239 16.856 7.034 1.00 60.44 94 PRO A CA 1
ATOM 766 C C . PRO A 1 94 ? -4.495 18.091 7.913 1.00 60.44 94 PRO A C 1
ATOM 768 O O . PRO A 1 94 ? -5.639 18.405 8.252 1.00 60.44 94 PRO A O 1
ATOM 771 N N . GLU A 1 95 ? -3.420 18.763 8.330 1.00 50.09 95 GLU A N 1
ATOM 772 C CA . GLU A 1 95 ? -3.499 20.024 9.074 1.00 50.09 95 GLU A CA 1
ATOM 773 C C . GLU A 1 95 ? -4.231 21.054 8.202 1.00 50.09 95 GLU A C 1
ATOM 775 O O . GLU A 1 95 ? -3.689 21.551 7.222 1.00 50.09 95 GLU A O 1
ATOM 780 N N . GLY A 1 96 ? -5.511 21.271 8.503 1.00 52.31 96 GLY A N 1
ATOM 781 C CA . GLY A 1 96 ? -6.445 22.046 7.681 1.00 52.31 96 GLY A CA 1
ATOM 782 C C . GLY A 1 96 ? -7.903 21.610 7.862 1.00 52.31 96 GLY A C 1
ATOM 783 O O . GLY A 1 96 ? -8.801 22.438 7.781 1.00 52.31 96 GLY A O 1
ATOM 784 N N . GLU A 1 97 ? -8.139 20.341 8.215 1.00 51.88 97 GLU A N 1
ATOM 785 C CA . GLU A 1 97 ? -9.484 19.783 8.467 1.00 51.88 97 GLU A CA 1
ATOM 786 C C . GLU A 1 97 ? -9.775 19.512 9.957 1.00 51.88 97 GLU A C 1
ATOM 788 O O . GLU A 1 97 ? -10.718 18.802 10.310 1.00 51.88 97 GLU A O 1
ATOM 793 N N . ARG A 1 98 ? -8.974 20.083 10.868 1.00 45.16 98 ARG A N 1
ATOM 794 C CA . ARG A 1 98 ? -9.374 20.211 12.277 1.00 45.16 98 ARG A CA 1
ATOM 795 C C . ARG A 1 98 ? -10.387 21.358 12.372 1.00 45.16 98 ARG A C 1
ATOM 797 O O . ARG A 1 98 ? -10.002 22.489 12.647 1.00 45.16 98 ARG A O 1
ATOM 804 N N . ARG A 1 99 ? -11.650 21.075 12.073 1.00 39.78 99 ARG A N 1
ATOM 805 C CA . ARG A 1 99 ? -12.795 21.900 12.465 1.00 39.78 99 ARG A CA 1
ATOM 806 C C . ARG A 1 99 ? -13.725 21.066 13.325 1.00 39.78 99 ARG A C 1
ATOM 808 O O . ARG A 1 99 ? -13.875 19.866 13.001 1.00 39.78 99 ARG A O 1
#